Protein AF-A0A7S1D2K0-F1 (afdb_monomer_lite)

pLDDT: mean 81.01, std 14.71, range [41.12, 94.44]

Organism: Cyclophora tenuis (NCBI:txid216820)

Secondary structure (DSSP, 8-state):
-----------------EEEEEEEEEEEE--S-TTT-SSEEEEEEEEEEEETT--EEEEEEEEEEEEEEEEE-STT-EEEEEEEEEEEEEEETTTTEEEEEEEEEEEEEEEEEETTSSSS-EEEEEEEEEEEE-TT--

Radius of gyration: 22.76 Å; chains: 1; bounding box: 76×32×52 Å

Foldseek 3Di:
DDDDDDDPDPPCPPCQDWPDKDWDKDKDFCPDDCVVAVGKMKMWIWMWIATPVRKIKIKTKIKIKGDQPWDQDPQRKIKGKIKMKMWIWIQTPVVRDIDIKIKIKIKMKIWHWPPPPDPDIDIDIDIDMDMDMDPSDD

Structure (mmCIF, N/CA/C/O backbone):
data_AF-A0A7S1D2K0-F1
#
_entry.id   AF-A0A7S1D2K0-F1
#
loop_
_atom_site.group_PDB
_atom_site.id
_atom_site.type_symbol
_atom_site.label_atom_id
_atom_site.label_alt_id
_atom_site.label_comp_id
_atom_site.label_asym_id
_atom_site.label_entity_id
_atom_site.label_seq_id
_atom_site.pdbx_PDB_ins_code
_atom_site.Cartn_x
_atom_site.Cartn_y
_atom_site.Cartn_z
_atom_site.occupancy
_atom_site.B_iso_or_equiv
_atom_site.auth_seq_id
_atom_site.auth_comp_id
_atom_site.auth_asym_id
_atom_site.auth_atom_id
_atom_site.pdbx_PDB_model_num
ATOM 1 N N . ASN A 1 1 ? 57.971 13.018 7.719 1.00 41.59 1 ASN A N 1
ATOM 2 C CA . ASN A 1 1 ? 57.158 12.040 6.962 1.00 41.59 1 ASN A CA 1
ATOM 3 C C . ASN A 1 1 ? 55.760 12.054 7.561 1.00 41.59 1 ASN A C 1
ATOM 5 O O . ASN A 1 1 ? 55.499 11.310 8.488 1.00 41.59 1 ASN A O 1
ATOM 9 N N . MET A 1 2 ? 55.028 13.162 7.433 1.00 41.50 2 MET A N 1
ATOM 10 C CA . MET A 1 2 ? 54.207 13.595 6.289 1.00 41.50 2 MET A CA 1
ATOM 11 C C . MET A 1 2 ? 53.025 12.637 6.077 1.00 41.50 2 MET A C 1
ATOM 13 O O . MET A 1 2 ? 53.219 11.476 5.746 1.00 41.50 2 MET A O 1
ATOM 17 N N . LYS A 1 3 ? 51.843 13.157 6.426 1.00 43.59 3 LYS A N 1
ATOM 18 C CA . LYS A 1 3 ? 50.538 12.502 6.524 1.00 43.59 3 LYS A CA 1
ATOM 19 C C . LYS A 1 3 ? 50.047 12.055 5.145 1.00 43.59 3 LYS A C 1
ATOM 21 O O . LYS A 1 3 ? 50.104 12.851 4.213 1.00 43.59 3 LYS A O 1
ATOM 26 N N . GLU A 1 4 ? 49.507 10.845 5.055 1.00 46.62 4 GLU A N 1
ATOM 27 C CA . GLU A 1 4 ? 48.632 10.433 3.954 1.00 46.62 4 GLU A CA 1
ATOM 28 C C . GLU A 1 4 ? 47.194 10.858 4.291 1.00 46.62 4 GLU A C 1
ATOM 30 O O . GLU A 1 4 ? 46.511 10.237 5.103 1.00 46.62 4 GLU A O 1
ATOM 35 N N . GLU A 1 5 ? 46.765 11.973 3.702 1.00 46.78 5 GLU A N 1
ATOM 36 C CA . GLU A 1 5 ? 45.364 12.224 3.359 1.00 46.78 5 GLU A CA 1
ATOM 37 C C . GLU A 1 5 ? 45.188 11.752 1.913 1.00 46.78 5 GLU A C 1
ATOM 39 O O . GLU A 1 5 ? 45.965 12.148 1.045 1.00 46.78 5 GLU A O 1
ATOM 44 N N . GLY A 1 6 ? 44.200 10.901 1.647 1.00 41.81 6 GLY A N 1
ATOM 45 C CA . GLY A 1 6 ? 43.956 10.402 0.298 1.00 41.81 6 GLY A CA 1
ATOM 46 C C . GLY A 1 6 ? 42.607 9.713 0.168 1.00 41.81 6 GLY A C 1
ATOM 47 O O . GLY A 1 6 ? 42.478 8.536 0.478 1.00 41.81 6 GLY A O 1
ATOM 48 N N . ASP A 1 7 ? 41.636 10.491 -0.305 1.00 42.72 7 ASP A N 1
ATOM 49 C CA . ASP A 1 7 ? 40.430 10.081 -1.026 1.00 42.72 7 ASP A CA 1
ATOM 50 C C . ASP A 1 7 ? 39.403 9.208 -0.299 1.00 42.72 7 ASP A C 1
ATOM 52 O O . ASP A 1 7 ? 39.170 8.036 -0.597 1.00 42.72 7 ASP A O 1
ATOM 56 N N . VAL A 1 8 ? 38.634 9.873 0.568 1.00 50.22 8 VAL A N 1
ATOM 57 C CA . VAL A 1 8 ? 37.218 9.529 0.732 1.00 50.22 8 VAL A CA 1
ATOM 58 C C . VAL A 1 8 ? 36.554 9.773 -0.623 1.00 50.22 8 VAL A C 1
ATOM 60 O O . VAL A 1 8 ? 36.315 10.923 -0.996 1.00 50.22 8 VAL A O 1
ATOM 63 N N . ALA A 1 9 ? 36.289 8.698 -1.368 1.00 45.59 9 ALA A N 1
ATOM 64 C CA . ALA A 1 9 ? 35.382 8.731 -2.504 1.00 45.59 9 ALA A CA 1
ATOM 65 C C 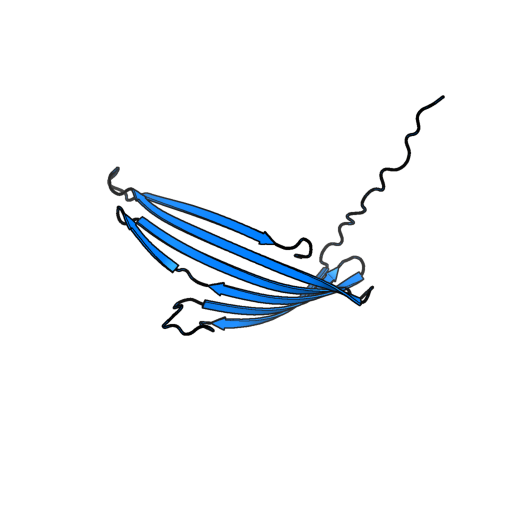. ALA A 1 9 ? 34.090 9.412 -2.037 1.00 45.59 9 ALA A C 1
ATOM 67 O O . ALA A 1 9 ? 33.364 8.885 -1.192 1.00 45.59 9 ALA A O 1
ATOM 68 N N . LYS A 1 10 ? 33.857 10.634 -2.522 1.00 42.84 10 LYS A N 1
ATOM 69 C CA . LYS A 1 10 ? 32.563 11.286 -2.395 1.00 42.84 10 LYS A CA 1
ATOM 70 C C . LYS A 1 10 ? 31.588 10.370 -3.115 1.00 42.84 10 LYS A C 1
ATOM 72 O O . LYS A 1 10 ? 31.664 10.230 -4.331 1.00 42.84 10 LYS A O 1
ATOM 77 N N . ASP A 1 11 ? 30.733 9.701 -2.351 1.00 45.50 11 ASP A N 1
ATOM 78 C CA . ASP A 1 11 ? 29.497 9.160 -2.885 1.00 45.50 11 ASP A CA 1
ATOM 79 C C . ASP A 1 11 ? 28.764 10.350 -3.508 1.00 45.50 11 ASP A C 1
ATOM 81 O O . ASP A 1 11 ? 28.140 11.147 -2.802 1.00 45.50 11 ASP A O 1
ATOM 85 N N . ASP A 1 12 ? 28.897 10.499 -4.825 1.00 41.12 12 ASP A N 1
ATOM 86 C CA . ASP A 1 12 ? 28.034 11.328 -5.650 1.00 41.12 12 ASP A CA 1
ATOM 87 C C . ASP A 1 12 ? 26.625 10.721 -5.552 1.00 41.12 12 ASP A C 1
ATOM 89 O O . ASP A 1 12 ? 26.132 10.028 -6.445 1.00 41.12 12 ASP A O 1
ATOM 93 N N . TYR A 1 13 ? 25.954 10.972 -4.424 1.00 46.03 13 TYR A N 1
ATOM 94 C CA . TYR A 1 13 ? 24.500 11.022 -4.328 1.00 46.03 13 TYR A CA 1
ATOM 95 C C . TYR A 1 13 ? 24.055 12.245 -5.121 1.00 46.03 13 TYR A C 1
ATOM 97 O O . TYR A 1 13 ? 23.564 13.234 -4.577 1.00 46.03 13 TYR A O 1
ATOM 105 N N . ASP A 1 14 ? 24.321 12.193 -6.422 1.00 48.38 14 ASP A N 1
ATOM 106 C CA . ASP A 1 14 ? 23.928 13.220 -7.348 1.00 48.38 14 ASP A CA 1
ATOM 107 C C . ASP A 1 14 ? 22.404 13.249 -7.326 1.00 48.38 14 ASP A C 1
ATOM 109 O O . ASP A 1 14 ? 21.723 12.233 -7.500 1.00 48.38 14 ASP A O 1
ATOM 113 N N . THR A 1 15 ? 21.912 14.436 -7.005 1.00 54.44 15 THR A N 1
ATOM 114 C CA . THR A 1 15 ? 20.533 14.909 -6.977 1.00 54.44 15 THR A CA 1
ATOM 115 C C . THR A 1 15 ? 19.846 14.669 -8.320 1.00 54.44 15 THR A C 1
ATOM 117 O O . THR A 1 15 ? 19.597 15.589 -9.099 1.00 54.44 15 THR A O 1
ATOM 120 N N . ASP A 1 16 ? 19.565 13.408 -8.625 1.00 59.28 16 ASP A N 1
ATOM 121 C CA . ASP A 1 16 ? 18.865 12.984 -9.829 1.00 59.28 16 ASP A CA 1
ATOM 122 C C . ASP A 1 16 ? 17.363 13.237 -9.609 1.00 59.28 16 ASP A C 1
ATOM 124 O O . ASP A 1 16 ? 16.565 12.327 -9.378 1.00 59.28 16 ASP A O 1
ATOM 128 N N . ASP A 1 17 ? 16.993 14.521 -9.593 1.00 67.62 17 ASP A N 1
ATOM 129 C CA . ASP A 1 17 ? 15.615 14.963 -9.399 1.00 67.62 17 ASP A CA 1
ATOM 130 C C . ASP A 1 17 ? 14.706 14.312 -10.446 1.00 67.62 17 ASP A C 1
ATOM 132 O O . ASP A 1 17 ? 14.983 14.313 -11.655 1.00 67.62 17 ASP A O 1
ATOM 136 N N . LEU A 1 18 ? 13.574 13.805 -9.968 1.00 74.50 18 LEU A N 1
ATOM 137 C CA . LEU A 1 18 ? 12.501 13.272 -10.793 1.00 74.50 18 LEU A CA 1
ATOM 138 C C . LEU A 1 18 ? 11.969 14.376 -11.726 1.00 74.50 18 LEU A C 1
ATOM 140 O O . LEU A 1 18 ? 11.492 15.412 -11.265 1.00 74.50 18 LEU A O 1
ATOM 144 N N . LEU A 1 19 ? 12.045 14.148 -13.036 1.00 76.12 19 LEU A N 1
ATOM 145 C CA . LEU A 1 19 ? 11.605 15.083 -14.072 1.00 76.12 19 LEU A CA 1
ATOM 146 C C . LEU A 1 19 ? 10.174 14.785 -14.529 1.00 76.12 19 LEU A C 1
ATOM 148 O O . LEU A 1 19 ? 9.370 15.703 -14.660 1.00 76.12 19 LEU A O 1
ATOM 152 N N . ASP A 1 20 ? 9.845 13.510 -14.745 1.00 79.62 20 ASP A N 1
ATOM 153 C CA . ASP A 1 20 ? 8.487 13.078 -15.089 1.00 79.62 20 ASP A CA 1
ATOM 154 C C . ASP A 1 20 ? 8.210 11.663 -14.559 1.00 79.62 20 ASP A C 1
ATOM 156 O O . ASP A 1 20 ? 9.110 10.824 -14.451 1.00 79.62 20 ASP A O 1
ATOM 160 N N . ARG A 1 21 ? 6.946 11.389 -14.236 1.00 83.38 21 ARG A N 1
ATOM 161 C CA . ARG A 1 21 ? 6.457 10.075 -13.806 1.00 83.38 21 ARG A CA 1
ATOM 162 C C . ARG A 1 21 ? 5.103 9.828 -14.444 1.00 83.38 21 ARG A C 1
ATOM 164 O O . ARG A 1 21 ? 4.109 10.460 -14.096 1.00 83.38 21 ARG A O 1
ATOM 171 N N . LYS A 1 22 ? 5.067 8.868 -15.363 1.00 89.00 22 LYS A N 1
ATOM 172 C CA . LYS A 1 22 ? 3.851 8.453 -16.067 1.00 89.00 22 LYS A CA 1
ATOM 173 C C . LYS A 1 22 ? 3.572 6.997 -15.784 1.00 89.00 22 LYS A C 1
ATOM 175 O O . LYS A 1 22 ? 4.480 6.178 -15.827 1.00 89.00 22 LYS A O 1
ATOM 180 N N . GLY A 1 23 ? 2.320 6.653 -15.533 1.00 89.94 23 GLY A N 1
ATOM 181 C CA . GLY A 1 23 ? 1.958 5.271 -15.285 1.00 89.94 23 GLY A CA 1
ATOM 182 C C . GLY A 1 23 ? 0.466 5.043 -15.228 1.00 89.94 23 GLY A C 1
ATOM 183 O O . GLY A 1 23 ? -0.335 5.968 -15.352 1.00 89.94 23 GLY A O 1
ATOM 184 N N . ALA A 1 24 ? 0.117 3.782 -15.036 1.00 92.81 24 ALA A N 1
ATOM 185 C CA . ALA A 1 24 ? -1.243 3.325 -14.864 1.00 92.81 24 ALA A CA 1
ATOM 186 C C . ALA A 1 24 ? -1.344 2.577 -13.540 1.00 92.81 24 ALA A C 1
ATOM 188 O O . ALA A 1 24 ? -0.486 1.760 -13.203 1.00 92.81 24 ALA A O 1
ATOM 189 N N . SER A 1 25 ? -2.424 2.833 -12.804 1.00 94.06 25 SER A N 1
ATOM 190 C CA . SER A 1 25 ? -2.742 2.067 -11.607 1.00 94.06 25 SER A CA 1
ATOM 191 C C . SER A 1 25 ? -4.150 1.509 -11.688 1.00 94.06 25 SER A C 1
ATOM 193 O O . SER A 1 25 ? -5.077 2.229 -12.054 1.00 94.06 25 SER A O 1
ATOM 195 N N . VAL A 1 26 ? -4.301 0.247 -11.309 1.00 94.44 26 VAL A N 1
ATOM 196 C CA . VAL A 1 26 ? -5.584 -0.444 -11.195 1.00 94.44 26 VAL A CA 1
ATOM 197 C C . VAL A 1 26 ? -5.792 -0.792 -9.732 1.00 94.44 26 VAL A C 1
ATOM 199 O O . VAL A 1 26 ? -4.885 -1.307 -9.078 1.00 94.44 26 VAL A O 1
ATOM 202 N N . GLU A 1 27 ? -6.980 -0.511 -9.208 1.00 94.19 27 GLU A N 1
ATOM 203 C CA . GLU A 1 27 ? -7.359 -0.866 -7.845 1.00 94.19 27 GLU A CA 1
ATOM 204 C C . GLU A 1 27 ? -8.568 -1.800 -7.864 1.00 94.19 27 GLU A C 1
ATOM 206 O O . GLU A 1 27 ? -9.620 -1.483 -8.417 1.00 94.19 27 GLU A O 1
ATOM 211 N N . LEU A 1 28 ? -8.411 -2.948 -7.217 1.00 92.38 28 LEU A N 1
ATOM 212 C CA . LEU A 1 28 ? -9.461 -3.911 -6.945 1.00 92.38 28 LEU A CA 1
ATOM 213 C C . LEU A 1 28 ? -9.886 -3.762 -5.488 1.00 92.38 28 LEU A C 1
ATOM 215 O O . LEU A 1 28 ? -9.065 -3.839 -4.570 1.00 92.38 28 LEU A O 1
ATOM 219 N N . ARG A 1 29 ? -11.184 -3.562 -5.274 1.00 90.94 29 ARG A N 1
ATOM 220 C CA . ARG A 1 29 ? -11.784 -3.498 -3.940 1.00 90.94 29 ARG A CA 1
ATOM 221 C C . ARG A 1 29 ? -12.321 -4.868 -3.559 1.00 90.94 29 ARG A C 1
ATOM 223 O O . ARG A 1 29 ? -12.974 -5.518 -4.365 1.00 90.94 29 ARG A O 1
ATOM 230 N N . ASN A 1 30 ? -12.059 -5.266 -2.322 1.00 87.19 30 ASN A N 1
ATOM 231 C CA . ASN A 1 30 ? -12.396 -6.567 -1.754 1.00 87.19 30 ASN A CA 1
ATOM 232 C C . ASN A 1 30 ? -11.947 -7.758 -2.626 1.00 87.19 30 ASN A C 1
ATOM 234 O O . ASN A 1 30 ? -12.767 -8.606 -2.968 1.00 87.19 30 ASN A O 1
ATOM 238 N N . PRO A 1 31 ? -10.652 -7.838 -3.003 1.00 85.56 31 PRO A N 1
ATOM 239 C CA . PRO A 1 31 ? -10.115 -8.977 -3.751 1.00 85.56 31 PRO A CA 1
ATOM 240 C C . PRO A 1 31 ? -10.149 -10.287 -2.947 1.00 85.56 31 PRO A C 1
ATOM 242 O O . PRO A 1 31 ? -10.034 -11.364 -3.524 1.00 85.56 31 PRO A O 1
ATOM 245 N N . ILE A 1 32 ? -10.269 -10.204 -1.619 1.00 86.50 32 ILE A N 1
ATOM 246 C CA . ILE A 1 32 ? -10.432 -11.350 -0.724 1.00 86.50 32 ILE A CA 1
ATOM 247 C C . ILE A 1 32 ? -11.910 -11.458 -0.356 1.00 86.50 32 ILE A C 1
ATOM 249 O O . ILE A 1 32 ? -12.569 -10.435 -0.171 1.00 86.50 32 ILE A O 1
ATOM 253 N N . ASP A 1 33 ? -12.402 -12.692 -0.216 1.00 85.75 33 ASP A N 1
ATOM 254 C CA . ASP A 1 33 ? -13.767 -12.993 0.225 1.00 85.75 33 ASP A CA 1
ATOM 255 C C . ASP A 1 33 ? -14.190 -12.080 1.402 1.00 85.75 33 ASP A C 1
ATOM 257 O O . ASP A 1 33 ? -13.566 -12.139 2.474 1.00 85.75 33 ASP A O 1
ATOM 261 N N . PRO A 1 34 ? -15.237 -11.246 1.231 1.00 81.88 34 PRO A N 1
ATOM 262 C CA . PRO A 1 34 ? -15.727 -10.333 2.262 1.00 81.88 34 PRO A CA 1
ATOM 263 C C . PRO A 1 34 ? -16.118 -11.030 3.567 1.00 81.88 34 PRO A C 1
ATOM 265 O O . PRO A 1 34 ? -16.076 -10.405 4.629 1.00 81.88 34 PRO A O 1
ATOM 268 N N . ASN A 1 35 ? -16.465 -12.322 3.505 1.00 82.62 35 ASN A N 1
ATOM 269 C CA . ASN A 1 35 ? -16.773 -13.124 4.688 1.00 82.62 35 ASN A CA 1
ATOM 270 C C . ASN A 1 35 ? -15.532 -13.394 5.550 1.00 82.62 35 ASN A C 1
ATOM 272 O O . ASN A 1 35 ? -15.655 -13.601 6.755 1.00 82.62 35 ASN A O 1
ATOM 276 N N . ARG A 1 36 ? -14.333 -13.360 4.953 1.00 79.75 36 ARG A N 1
ATOM 277 C CA . ARG A 1 36 ? -13.049 -13.517 5.652 1.00 79.75 36 ARG A CA 1
ATOM 278 C C . ARG A 1 36 ? -12.427 -12.170 6.000 1.00 79.75 36 ARG A C 1
ATOM 280 O O . ARG A 1 36 ? -11.983 -11.973 7.127 1.00 79.75 36 ARG A O 1
ATOM 287 N N . ILE A 1 37 ? -12.384 -11.240 5.043 1.00 79.31 37 ILE A N 1
ATOM 288 C CA . ILE A 1 37 ? -11.797 -9.906 5.221 1.00 79.31 37 ILE A CA 1
ATOM 289 C C . ILE A 1 37 ? -12.710 -8.865 4.567 1.00 79.31 37 ILE A C 1
ATOM 291 O O . ILE A 1 37 ? -12.650 -8.633 3.364 1.00 79.31 37 ILE A O 1
ATOM 295 N N . ARG A 1 38 ? -13.522 -8.188 5.391 1.00 79.88 38 ARG A N 1
ATOM 296 C CA . ARG A 1 38 ? -14.522 -7.194 4.946 1.00 79.88 38 ARG A CA 1
ATOM 297 C C . ARG A 1 38 ? -13.943 -6.001 4.190 1.00 79.88 38 ARG A C 1
ATOM 299 O O . ARG A 1 38 ? -14.635 -5.389 3.385 1.00 79.88 38 ARG A O 1
ATOM 306 N N . HIS A 1 39 ? -12.705 -5.641 4.508 1.00 85.25 39 HIS A N 1
ATOM 307 C CA . HIS A 1 39 ? -12.012 -4.509 3.917 1.00 85.25 39 HIS A CA 1
ATOM 308 C C . HIS A 1 39 ? -10.647 -4.987 3.443 1.00 85.25 39 HIS A C 1
ATOM 310 O O . HIS A 1 39 ? -9.709 -5.126 4.227 1.00 85.25 39 HIS A O 1
ATOM 316 N N . SER A 1 40 ? -10.562 -5.297 2.156 1.00 89.00 40 SER A N 1
ATOM 317 C CA . SER A 1 40 ? -9.293 -5.547 1.482 1.00 89.00 40 SER A CA 1
ATOM 318 C C . SER A 1 40 ? -9.230 -4.710 0.209 1.00 89.00 40 SER A C 1
ATOM 320 O O . SER A 1 40 ? -10.256 -4.430 -0.409 1.00 89.00 40 SER A O 1
ATOM 322 N N . SER A 1 41 ? -8.041 -4.278 -0.195 1.00 91.31 41 SER A N 1
ATOM 323 C CA . SER A 1 41 ? -7.844 -3.702 -1.525 1.00 91.31 41 SER A CA 1
ATOM 324 C C . SER A 1 41 ? -6.514 -4.139 -2.112 1.00 91.31 41 SER A C 1
ATOM 326 O O . SER A 1 41 ? -5.520 -4.260 -1.402 1.00 91.31 41 SER A O 1
ATOM 328 N N . LEU A 1 42 ? -6.504 -4.422 -3.410 1.00 92.31 42 LEU A N 1
ATOM 329 C CA . LEU A 1 42 ? -5.304 -4.760 -4.163 1.00 92.31 42 LEU A CA 1
ATOM 330 C C . LEU A 1 42 ? -5.100 -3.676 -5.209 1.00 92.31 42 LEU A C 1
ATOM 332 O O . LEU A 1 42 ? -5.950 -3.477 -6.069 1.00 92.31 42 LEU A O 1
ATOM 336 N N . ARG A 1 43 ? -3.975 -2.979 -5.140 1.00 93.94 43 ARG A N 1
ATOM 337 C CA . ARG A 1 43 ? -3.588 -1.966 -6.113 1.00 93.94 43 ARG A CA 1
ATOM 338 C C . ARG A 1 43 ? -2.385 -2.462 -6.892 1.00 93.94 43 ARG A C 1
ATOM 340 O O . ARG A 1 43 ? -1.360 -2.728 -6.287 1.00 93.94 43 ARG A O 1
ATOM 347 N N . ALA A 1 44 ? -2.486 -2.555 -8.207 1.00 93.06 44 ALA A N 1
ATOM 348 C CA . ALA A 1 44 ? -1.339 -2.753 -9.084 1.00 93.06 44 ALA A CA 1
ATOM 349 C C . ALA A 1 44 ? -0.990 -1.418 -9.744 1.00 93.06 44 ALA A C 1
ATOM 351 O O . ALA A 1 44 ? -1.885 -0.663 -10.123 1.00 93.06 44 ALA A O 1
ATOM 352 N N . CYS A 1 45 ? 0.294 -1.109 -9.862 1.00 92.69 45 CYS A N 1
ATOM 353 C CA . CYS A 1 45 ? 0.787 0.103 -10.489 1.00 92.69 45 CYS A CA 1
ATOM 354 C C . CYS A 1 45 ? 1.981 -0.217 -11.383 1.00 92.69 45 CYS A C 1
ATOM 356 O O . CYS A 1 45 ? 2.882 -0.950 -10.979 1.00 92.69 45 CYS A O 1
ATOM 358 N N . VAL A 1 46 ? 1.993 0.348 -12.583 1.00 91.88 46 VAL A N 1
ATOM 359 C CA . VAL A 1 46 ? 3.142 0.312 -13.484 1.00 91.88 46 VAL A CA 1
ATOM 360 C C . VAL A 1 46 ? 3.429 1.737 -13.904 1.00 91.88 46 VAL A C 1
ATOM 362 O O . VAL A 1 46 ? 2.560 2.417 -14.448 1.00 91.88 46 VAL A O 1
ATOM 365 N N . GLU A 1 47 ? 4.639 2.193 -13.634 1.00 91.00 47 GLU A N 1
ATOM 366 C CA . GLU A 1 47 ? 5.063 3.566 -13.856 1.00 91.00 47 GLU A CA 1
ATOM 367 C C . GLU A 1 47 ? 6.436 3.590 -14.512 1.00 91.00 47 GLU A C 1
ATOM 369 O O . GLU A 1 47 ? 7.274 2.730 -14.267 1.00 91.00 47 GLU A O 1
ATOM 374 N N . ARG A 1 48 ? 6.673 4.605 -15.332 1.00 87.81 48 ARG A N 1
ATOM 375 C CA . ARG A 1 48 ? 7.969 4.939 -15.899 1.00 87.81 48 ARG A CA 1
ATOM 376 C C . ARG A 1 48 ? 8.390 6.294 -15.355 1.00 87.81 48 ARG A C 1
ATOM 378 O O . ARG A 1 48 ? 7.640 7.269 -15.460 1.00 87.81 48 ARG A O 1
ATOM 385 N N . THR A 1 49 ? 9.565 6.335 -14.748 1.00 86.94 49 THR A N 1
ATOM 386 C CA . THR A 1 49 ? 10.177 7.526 -14.166 1.00 86.94 49 THR A CA 1
ATOM 387 C C . THR A 1 49 ? 11.331 7.999 -15.037 1.00 86.94 49 THR A C 1
ATOM 389 O O . THR A 1 49 ? 12.131 7.200 -15.529 1.00 86.94 49 THR A O 1
ATOM 392 N N . TYR A 1 50 ? 11.401 9.312 -15.214 1.00 82.50 50 TYR A N 1
ATOM 393 C CA . TYR A 1 50 ? 12.425 10.022 -15.966 1.00 82.50 50 TYR A CA 1
ATOM 394 C C . TYR A 1 50 ? 13.156 10.945 -14.997 1.00 82.50 50 TYR A C 1
ATOM 396 O O . TYR A 1 50 ? 12.498 11.751 -14.338 1.00 82.50 50 TYR A O 1
ATOM 404 N N . THR A 1 51 ? 14.479 10.846 -14.892 1.00 81.62 51 THR A N 1
ATOM 405 C CA . THR A 1 51 ? 15.281 11.788 -14.090 1.00 81.62 51 THR A CA 1
ATOM 406 C C . THR A 1 51 ? 15.887 12.882 -14.965 1.00 81.62 51 THR A C 1
ATOM 408 O O . THR A 1 51 ? 16.025 12.718 -16.182 1.00 81.62 51 THR A O 1
ATOM 411 N N . LYS A 1 52 ? 16.272 14.010 -14.352 1.00 77.31 52 LYS A N 1
ATOM 412 C CA . LYS A 1 52 ? 17.015 15.084 -15.039 1.00 77.31 52 LYS A CA 1
ATOM 413 C C . LYS A 1 52 ? 18.314 14.581 -15.681 1.00 77.31 52 LYS A C 1
ATOM 415 O O . LYS A 1 52 ? 18.659 15.057 -16.758 1.00 77.31 52 LYS A O 1
ATOM 420 N N . GLY A 1 53 ? 18.982 13.590 -15.084 1.00 73.19 53 GLY A N 1
ATOM 421 C CA . GLY A 1 53 ? 20.173 12.938 -15.637 1.00 73.19 53 GLY A CA 1
ATOM 422 C C . GLY A 1 53 ? 19.918 12.011 -16.833 1.00 73.19 53 GLY A C 1
ATOM 423 O O . GLY A 1 53 ? 20.820 11.284 -17.241 1.00 73.19 53 GLY A O 1
ATOM 424 N N . GLY A 1 54 ? 18.700 11.985 -17.390 1.00 73.12 54 GLY A N 1
ATOM 425 C CA . GLY A 1 54 ? 18.354 11.150 -18.542 1.00 73.12 54 GLY A CA 1
ATOM 426 C C . GLY A 1 54 ? 18.211 9.664 -18.208 1.00 73.12 54 GLY A C 1
ATOM 427 O O . GLY A 1 54 ? 18.178 8.832 -19.115 1.00 73.12 54 GLY A O 1
ATOM 428 N N . ARG A 1 55 ? 18.122 9.299 -16.920 1.00 78.12 55 ARG A N 1
ATOM 429 C CA . ARG A 1 55 ? 17.873 7.911 -16.527 1.00 78.12 55 ARG A CA 1
ATOM 430 C C . ARG A 1 55 ? 16.395 7.589 -16.698 1.00 78.12 55 ARG A C 1
ATOM 432 O O . ARG A 1 55 ? 15.519 8.306 -16.210 1.00 78.12 55 ARG A O 1
ATOM 439 N N . HIS A 1 56 ? 16.142 6.479 -17.382 1.00 84.62 56 HIS A N 1
ATOM 440 C CA . HIS A 1 56 ? 14.816 5.908 -17.553 1.00 84.62 56 HIS A CA 1
ATOM 441 C C . HIS A 1 56 ? 14.690 4.662 -16.696 1.00 84.62 56 HIS A C 1
ATOM 443 O O . HIS A 1 56 ? 15.516 3.744 -16.770 1.00 84.62 56 HIS A O 1
ATOM 449 N N . GLU A 1 57 ? 13.645 4.629 -15.883 1.00 86.12 57 GLU A N 1
ATOM 450 C CA . GLU A 1 57 ? 13.382 3.489 -15.026 1.00 86.12 57 GLU A CA 1
ATOM 451 C C . GLU A 1 57 ? 11.914 3.121 -15.085 1.00 86.12 57 GLU A C 1
ATOM 453 O O . GLU A 1 57 ? 11.033 3.978 -15.059 1.00 86.12 57 GLU A O 1
ATOM 458 N N . SER A 1 58 ? 11.655 1.825 -15.174 1.00 87.38 58 SER A N 1
ATOM 459 C CA . SER A 1 58 ? 10.304 1.283 -15.136 1.00 87.38 58 SER A CA 1
ATOM 460 C C . SER A 1 58 ? 10.086 0.605 -13.790 1.00 87.38 58 SER A C 1
ATOM 462 O O . SER A 1 58 ? 10.870 -0.247 -13.376 1.00 87.38 58 SER A O 1
ATOM 464 N N . ILE A 1 59 ? 9.025 0.988 -13.095 1.00 90.38 59 ILE A N 1
ATOM 465 C CA . ILE A 1 59 ? 8.654 0.505 -11.771 1.00 90.38 59 ILE A CA 1
ATOM 466 C C . ILE A 1 59 ? 7.313 -0.209 -11.895 1.00 90.38 59 ILE A C 1
ATOM 468 O O . ILE A 1 59 ? 6.282 0.405 -12.159 1.00 90.38 59 ILE A O 1
ATOM 472 N N . GLY A 1 60 ? 7.323 -1.520 -11.684 1.00 92.00 60 GLY A N 1
ATOM 473 C CA . GLY A 1 60 ? 6.112 -2.311 -11.487 1.00 92.00 60 GLY A CA 1
ATOM 474 C C . GLY A 1 60 ? 5.923 -2.584 -10.003 1.00 92.00 60 GLY A C 1
ATOM 475 O O . GLY A 1 60 ? 6.870 -2.996 -9.339 1.00 92.00 60 GLY A O 1
ATOM 476 N N . SER A 1 61 ? 4.727 -2.370 -9.462 1.00 92.75 61 SER A N 1
ATOM 477 C CA . SER A 1 61 ? 4.412 -2.671 -8.065 1.00 92.75 61 SER A CA 1
ATOM 478 C C . SER A 1 61 ? 2.983 -3.168 -7.883 1.00 92.75 61 SER A C 1
ATOM 480 O O . SER A 1 61 ? 2.076 -2.827 -8.637 1.00 92.75 61 SER A O 1
ATOM 482 N N . ALA A 1 62 ? 2.776 -3.977 -6.854 1.00 93.69 62 ALA A N 1
ATOM 483 C CA . ALA A 1 62 ? 1.477 -4.411 -6.385 1.00 93.69 62 ALA A CA 1
ATOM 484 C C . ALA A 1 62 ? 1.418 -4.254 -4.864 1.00 93.69 62 ALA A C 1
ATOM 486 O O . ALA A 1 62 ? 2.284 -4.750 -4.146 1.00 93.69 62 ALA A O 1
ATOM 487 N N . THR A 1 63 ? 0.390 -3.569 -4.378 1.00 93.50 63 THR A N 1
ATOM 488 C CA . THR A 1 63 ? 0.124 -3.321 -2.965 1.00 93.50 63 THR A CA 1
ATOM 489 C C . THR A 1 63 ? -1.177 -3.996 -2.556 1.00 93.50 63 THR A C 1
ATOM 491 O O . THR A 1 63 ? -2.248 -3.627 -3.032 1.00 93.50 63 THR A O 1
ATOM 494 N N . LEU A 1 64 ? -1.104 -4.932 -1.617 1.00 92.81 64 LEU A N 1
ATOM 495 C CA . LEU A 1 64 ? -2.255 -5.515 -0.938 1.00 92.81 64 LEU A CA 1
ATOM 496 C C . LEU A 1 64 ? -2.462 -4.809 0.405 1.00 92.81 64 LEU A C 1
ATOM 498 O O . LEU A 1 64 ? -1.561 -4.780 1.240 1.00 92.81 64 LEU A O 1
ATOM 502 N N . ARG A 1 65 ? -3.652 -4.257 0.630 1.00 91.38 65 ARG A N 1
ATOM 503 C CA . ARG A 1 65 ? -4.084 -3.647 1.891 1.00 91.38 65 ARG A CA 1
ATOM 504 C C . ARG A 1 65 ? -5.129 -4.530 2.555 1.00 91.38 65 ARG A C 1
ATOM 506 O O . ARG A 1 65 ? -6.103 -4.926 1.917 1.00 91.38 65 ARG A O 1
ATOM 513 N N . LEU A 1 66 ? -4.934 -4.803 3.839 1.00 90.06 66 LEU A N 1
ATOM 514 C CA . LEU A 1 66 ? -5.819 -5.611 4.672 1.00 90.06 66 LEU A CA 1
ATOM 515 C C . LEU A 1 66 ? -6.284 -4.781 5.870 1.00 90.06 66 LEU A C 1
ATOM 517 O O . LEU A 1 66 ? -5.462 -4.225 6.600 1.00 90.06 66 LEU A O 1
ATOM 521 N N . GLY A 1 67 ? -7.594 -4.717 6.086 1.00 85.12 67 GLY A N 1
ATOM 522 C CA . GLY A 1 67 ? -8.207 -3.975 7.182 1.00 85.12 67 GLY A CA 1
ATOM 523 C C . GLY A 1 67 ? -8.882 -2.666 6.745 1.00 85.12 67 GLY A C 1
ATOM 524 O O . GLY A 1 67 ? -8.968 -2.364 5.554 1.00 85.12 67 GLY A O 1
ATOM 525 N N . PRO A 1 68 ? -9.395 -1.877 7.703 1.00 77.81 68 PRO A N 1
ATOM 526 C CA . PRO A 1 68 ? -9.085 -1.961 9.129 1.00 77.81 68 PRO A CA 1
ATOM 527 C C . PRO A 1 68 ? -9.800 -3.115 9.847 1.00 77.81 68 PRO A C 1
ATOM 529 O O . PRO A 1 68 ? -11.023 -3.244 9.775 1.00 77.81 68 PRO A O 1
ATOM 532 N N . PHE A 1 69 ? -9.038 -3.923 10.585 1.00 82.81 69 PHE A N 1
ATOM 533 C CA . PHE A 1 69 ? -9.572 -4.871 11.561 1.00 82.81 69 PHE A CA 1
ATOM 534 C C . PHE A 1 69 ? -9.941 -4.098 12.822 1.00 82.81 69 PHE A C 1
ATOM 536 O O . PHE A 1 69 ? -9.066 -3.525 13.475 1.00 82.81 69 PHE A O 1
ATOM 543 N N . ARG A 1 70 ? -11.241 -4.041 13.123 1.00 83.19 70 ARG A N 1
ATOM 544 C CA . ARG A 1 70 ? -11.765 -3.340 14.296 1.00 83.19 70 ARG A CA 1
ATOM 545 C C . ARG A 1 70 ? -11.815 -4.286 15.482 1.00 83.19 70 ARG A C 1
ATOM 547 O O . ARG A 1 70 ? -12.309 -5.404 15.353 1.00 83.19 70 ARG A O 1
ATOM 554 N N . ARG A 1 71 ? -11.339 -3.818 16.628 1.00 81.94 71 ARG A N 1
ATOM 555 C CA . ARG A 1 71 ? -11.485 -4.500 17.909 1.00 81.94 71 ARG A CA 1
ATOM 556 C C . ARG A 1 71 ? -11.914 -3.493 18.961 1.00 81.94 71 ARG A C 1
ATOM 558 O O . ARG A 1 71 ? -11.270 -2.451 19.113 1.00 81.94 71 ARG A O 1
ATOM 565 N N . ASP A 1 72 ? -12.974 -3.832 19.677 1.00 84.38 72 ASP A N 1
ATOM 566 C CA . ASP A 1 72 ? -13.400 -3.073 20.842 1.00 84.38 72 ASP A CA 1
ATOM 567 C C . ASP A 1 72 ? -12.436 -3.370 21.995 1.00 84.38 72 ASP A C 1
ATOM 569 O O . ASP A 1 72 ? -12.048 -4.518 22.246 1.00 84.38 72 ASP A O 1
ATOM 573 N N . LEU A 1 73 ? -11.975 -2.305 22.633 1.00 81.75 73 LEU A N 1
ATOM 574 C CA . LEU A 1 73 ? -11.128 -2.330 23.813 1.00 81.75 73 LEU A CA 1
ATOM 575 C C . LEU A 1 73 ? -11.985 -1.956 25.037 1.00 81.75 73 LEU A C 1
ATOM 577 O O . LEU A 1 73 ? -13.070 -1.392 24.880 1.00 81.75 73 LEU A O 1
ATOM 581 N N . PRO A 1 74 ? -11.529 -2.261 26.264 1.00 78.69 74 PRO A N 1
ATOM 582 C CA . PRO A 1 74 ? -12.214 -1.820 27.477 1.00 78.69 74 PRO A CA 1
ATOM 583 C C . PRO A 1 74 ? -12.449 -0.299 27.494 1.00 78.69 74 PRO A C 1
ATOM 585 O O . PRO A 1 74 ? -11.683 0.445 26.883 1.00 78.69 74 PRO A O 1
ATOM 588 N N . LEU A 1 75 ? -13.464 0.154 28.242 1.00 80.56 75 LEU A N 1
ATOM 589 C CA . LEU A 1 75 ? -13.811 1.579 28.404 1.00 80.56 75 LEU A CA 1
ATOM 590 C C . LEU A 1 75 ? -14.216 2.277 27.087 1.00 80.56 75 LEU A C 1
ATOM 592 O O . LEU A 1 75 ? -13.790 3.398 26.826 1.00 80.56 75 LEU A O 1
ATOM 596 N N . ASP A 1 76 ? -14.993 1.601 26.233 1.00 80.25 76 ASP A N 1
ATOM 597 C CA . ASP A 1 76 ? -15.440 2.093 24.913 1.00 80.25 76 ASP A CA 1
ATOM 598 C C . ASP A 1 76 ? -14.308 2.516 23.955 1.00 80.25 76 ASP A C 1
ATOM 600 O O . ASP A 1 76 ? -14.535 3.186 22.938 1.00 80.25 76 ASP A O 1
ATOM 604 N N . ALA A 1 77 ? -13.071 2.106 24.242 1.00 82.44 77 ALA A N 1
ATOM 605 C CA . ALA A 1 77 ? -11.941 2.367 23.374 1.00 82.44 77 ALA A CA 1
ATOM 606 C C . ALA A 1 77 ? -12.014 1.506 22.104 1.00 82.44 77 ALA A C 1
ATOM 608 O O . ALA A 1 77 ? -12.546 0.396 22.087 1.00 82.44 77 ALA A O 1
ATOM 609 N N . ARG A 1 78 ? -11.461 2.015 21.000 1.00 87.19 78 ARG A N 1
ATOM 610 C CA . ARG A 1 78 ? -11.490 1.340 19.693 1.00 87.19 78 ARG A CA 1
ATOM 611 C C . ARG A 1 78 ? -10.091 1.192 19.137 1.00 87.19 78 ARG A C 1
ATOM 613 O O . ARG A 1 78 ? -9.353 2.171 19.064 1.00 87.19 78 ARG A O 1
ATOM 620 N N . SER A 1 79 ? -9.745 -0.007 18.679 1.00 86.62 79 SER A N 1
ATOM 621 C CA . SER A 1 79 ? -8.511 -0.253 17.936 1.00 86.62 79 SER A CA 1
ATOM 622 C C . SER A 1 79 ? -8.803 -0.648 16.495 1.00 86.62 79 SER A C 1
ATOM 624 O O . SER A 1 79 ? -9.665 -1.482 16.227 1.00 86.62 79 SER A O 1
ATOM 626 N N . ASN A 1 80 ? -8.061 -0.045 15.570 1.00 88.25 80 ASN A N 1
ATOM 627 C CA . ASN A 1 80 ? -8.069 -0.354 14.152 1.00 88.25 80 ASN A CA 1
ATOM 628 C C . ASN A 1 80 ? -6.663 -0.777 13.738 1.00 88.25 80 ASN A C 1
ATOM 630 O O . ASN A 1 80 ? -5.721 0.002 13.889 1.00 88.25 80 ASN A O 1
ATOM 634 N N . VAL A 1 81 ? -6.531 -1.974 13.179 1.00 88.12 81 VAL A N 1
ATOM 635 C CA . VAL A 1 81 ? -5.264 -2.456 12.618 1.00 88.12 81 VAL A CA 1
ATOM 636 C C . VAL A 1 81 ? -5.387 -2.533 11.105 1.00 88.12 81 VAL A C 1
ATOM 638 O O . VAL A 1 81 ? -6.315 -3.152 10.586 1.00 88.12 81 VAL A O 1
ATOM 641 N N . GLN A 1 82 ? -4.458 -1.906 10.394 1.00 91.38 82 GLN A N 1
ATOM 642 C CA . GLN A 1 82 ? -4.350 -1.959 8.943 1.00 91.38 82 GLN A CA 1
ATOM 643 C C . GLN A 1 82 ? -2.963 -2.465 8.558 1.00 91.38 82 GLN A C 1
ATOM 645 O O . GLN A 1 82 ? -1.955 -1.916 8.993 1.00 91.38 82 GLN A O 1
ATOM 650 N N . GLY A 1 83 ? -2.914 -3.501 7.729 1.00 92.25 83 GLY A N 1
ATOM 651 C CA . GLY A 1 83 ? -1.681 -4.003 7.132 1.00 92.25 83 GLY A CA 1
ATOM 652 C C . GLY A 1 83 ? -1.593 -3.609 5.664 1.00 92.25 83 GLY A C 1
ATOM 653 O O . GLY A 1 83 ? -2.607 -3.604 4.961 1.00 92.25 83 GLY A O 1
ATOM 654 N N . SER A 1 84 ? -0.394 -3.306 5.179 1.00 92.88 84 SER A N 1
ATOM 655 C CA . SER A 1 84 ? -0.130 -3.215 3.748 1.00 92.88 84 SER A CA 1
ATOM 656 C C . SER A 1 84 ? 1.157 -3.934 3.372 1.00 92.88 84 SER A C 1
ATOM 658 O O . SER A 1 84 ? 2.159 -3.850 4.076 1.00 92.88 84 SER A O 1
ATOM 660 N N . ILE A 1 85 ? 1.113 -4.670 2.270 1.00 92.75 85 ILE A N 1
ATOM 661 C CA . ILE A 1 85 ? 2.254 -5.378 1.697 1.00 92.75 85 ILE A CA 1
ATOM 662 C C . ILE A 1 85 ? 2.401 -4.857 0.280 1.00 92.75 85 ILE A C 1
ATOM 664 O O . ILE A 1 85 ? 1.461 -4.963 -0.502 1.00 92.75 85 ILE A O 1
ATOM 668 N N . THR A 1 86 ? 3.555 -4.292 -0.048 1.00 93.12 86 THR A N 1
ATOM 669 C CA . THR A 1 86 ? 3.895 -3.857 -1.401 1.00 93.12 86 THR A CA 1
ATOM 670 C C . THR A 1 86 ? 5.064 -4.681 -1.904 1.00 93.12 86 THR A C 1
ATOM 672 O O . THR A 1 86 ? 6.085 -4.784 -1.236 1.00 93.12 86 THR A O 1
ATOM 675 N N . GLY A 1 87 ? 4.925 -5.267 -3.084 1.00 93.44 87 GLY A N 1
ATOM 676 C CA . GLY A 1 87 ? 6.014 -5.923 -3.794 1.00 93.44 87 GLY A CA 1
ATOM 677 C C . GLY A 1 87 ? 6.148 -5.327 -5.181 1.00 93.44 87 GLY A C 1
ATOM 678 O O . GLY A 1 87 ? 5.148 -4.947 -5.786 1.00 93.44 87 GLY A O 1
ATOM 679 N N . GLY A 1 88 ? 7.366 -5.229 -5.687 1.00 92.00 88 GLY A N 1
ATOM 680 C CA . GLY A 1 88 ? 7.603 -4.659 -6.998 1.00 92.00 88 GLY A CA 1
ATOM 681 C C . GLY A 1 88 ? 9.009 -4.884 -7.513 1.00 92.00 88 GLY A C 1
ATOM 682 O O . GLY A 1 88 ? 9.856 -5.498 -6.868 1.00 92.00 88 GLY A O 1
ATOM 683 N N . THR A 1 89 ? 9.242 -4.386 -8.715 1.00 90.44 89 THR A N 1
ATOM 684 C CA . THR A 1 89 ? 10.529 -4.437 -9.394 1.00 90.44 89 THR A CA 1
ATOM 685 C C . THR A 1 89 ? 10.797 -3.100 -10.051 1.00 90.44 89 THR A C 1
ATOM 687 O O . THR A 1 89 ? 9.926 -2.553 -10.730 1.00 90.44 89 THR A O 1
ATOM 690 N N . ARG A 1 90 ? 12.021 -2.610 -9.893 1.00 87.88 90 ARG A N 1
ATOM 691 C CA . ARG A 1 90 ? 12.566 -1.475 -10.628 1.00 87.88 90 ARG A CA 1
ATOM 692 C C . ARG A 1 90 ? 13.499 -2.006 -11.709 1.00 87.88 90 ARG A C 1
ATOM 694 O O . ARG A 1 90 ? 14.428 -2.749 -11.409 1.00 87.88 90 ARG A O 1
ATOM 701 N N . LEU A 1 91 ? 13.245 -1.648 -12.958 1.00 87.69 91 LEU A N 1
ATOM 702 C CA . LEU A 1 91 ? 14.097 -1.953 -14.098 1.00 87.69 91 LEU A CA 1
ATOM 703 C C . LEU A 1 91 ? 14.822 -0.675 -14.512 1.00 87.69 91 LEU A C 1
ATOM 705 O O . LEU A 1 91 ? 14.180 0.301 -14.896 1.00 87.69 91 LEU A O 1
ATOM 709 N N . SER A 1 92 ? 16.149 -0.697 -14.437 1.00 84.19 92 SER A N 1
ATOM 710 C CA . SER A 1 92 ? 17.002 0.363 -14.974 1.00 84.19 92 SER A CA 1
ATOM 711 C C . SER A 1 92 ? 17.269 0.098 -16.455 1.00 84.19 92 SER A C 1
ATOM 713 O O . SER A 1 92 ? 17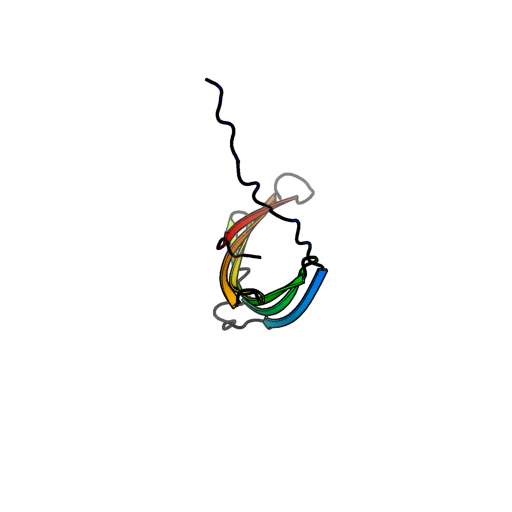.849 -0.936 -16.791 1.00 84.19 92 SER A O 1
ATOM 715 N N . GLU A 1 93 ? 16.850 1.010 -17.337 1.00 76.75 93 GLU A N 1
ATOM 716 C CA . GLU A 1 93 ? 17.009 0.845 -18.792 1.00 76.75 93 GLU A CA 1
ATOM 717 C C . GLU A 1 93 ? 18.470 1.003 -19.250 1.00 76.75 93 GLU A C 1
ATOM 719 O O . GLU A 1 93 ? 18.847 0.444 -20.274 1.00 76.75 93 GLU A O 1
ATOM 724 N N . SER A 1 94 ? 19.319 1.701 -18.483 1.00 78.06 94 SER A N 1
ATOM 725 C CA . SER A 1 94 ? 20.726 1.926 -18.851 1.00 78.06 94 SER A CA 1
ATOM 726 C C . SER A 1 94 ? 21.601 0.680 -18.705 1.00 78.06 94 SER A C 1
ATOM 728 O O . SER A 1 94 ? 22.487 0.455 -19.522 1.00 78.06 94 SER A O 1
ATOM 730 N N . ASN A 1 95 ? 21.340 -0.141 -17.683 1.00 79.19 95 ASN A N 1
ATOM 731 C CA . ASN A 1 95 ? 22.157 -1.314 -17.348 1.00 79.19 95 ASN A CA 1
ATOM 732 C C . ASN A 1 95 ? 21.366 -2.632 -17.387 1.00 79.19 95 ASN A C 1
ATOM 734 O O . ASN A 1 95 ? 21.864 -3.651 -16.910 1.00 79.19 95 ASN A O 1
ATOM 738 N N . PHE A 1 96 ? 20.112 -2.605 -17.863 1.00 81.00 96 PHE A N 1
ATOM 739 C CA . PHE A 1 96 ? 19.155 -3.723 -17.803 1.00 81.00 96 PHE A CA 1
ATOM 740 C C . PHE A 1 96 ? 19.088 -4.396 -16.419 1.00 81.00 96 PHE A C 1
ATOM 742 O O . PHE A 1 96 ? 18.849 -5.598 -16.285 1.00 81.00 96 PHE A O 1
ATOM 749 N N . LYS A 1 97 ? 19.315 -3.614 -15.356 1.00 86.69 97 LYS A N 1
ATOM 750 C CA . LYS A 1 97 ? 19.388 -4.121 -13.986 1.00 86.69 97 LYS A CA 1
ATOM 751 C C . LYS A 1 97 ? 17.989 -4.171 -13.391 1.00 86.69 97 LYS A C 1
ATOM 753 O O . LYS A 1 97 ? 17.326 -3.140 -13.284 1.00 86.69 97 LYS A O 1
ATOM 758 N N . VAL A 1 98 ? 17.574 -5.361 -12.965 1.00 87.38 98 VAL A N 1
ATOM 759 C CA . VAL A 1 98 ? 16.324 -5.573 -12.228 1.00 87.38 98 VAL A CA 1
ATOM 760 C C . VAL A 1 98 ? 16.612 -5.525 -10.730 1.00 87.38 98 VAL A C 1
ATOM 762 O O . VAL A 1 98 ? 17.436 -6.279 -10.216 1.00 87.38 98 VAL A O 1
ATOM 765 N N . LEU A 1 99 ? 15.925 -4.632 -10.028 1.00 89.38 99 LEU A N 1
ATOM 766 C CA . LEU A 1 99 ? 16.000 -4.441 -8.587 1.00 89.38 99 LEU A CA 1
ATOM 767 C C . LEU A 1 99 ? 14.628 -4.762 -7.978 1.00 89.38 99 LEU A C 1
ATOM 769 O O . LEU A 1 99 ? 13.728 -3.918 -8.024 1.00 89.38 99 LEU A O 1
ATOM 773 N N . PRO A 1 100 ? 14.423 -5.978 -7.447 1.00 90.25 100 PRO A N 1
ATOM 774 C CA . PRO A 1 100 ? 13.200 -6.291 -6.729 1.00 90.25 100 PRO A CA 1
ATOM 775 C C . PRO A 1 100 ? 13.158 -5.510 -5.416 1.00 90.25 100 PRO A C 1
ATOM 777 O O . PRO A 1 100 ? 14.175 -5.364 -4.734 1.00 90.25 100 PRO A O 1
ATOM 780 N N . PHE A 1 101 ? 11.971 -5.048 -5.044 1.00 91.25 101 PHE A N 1
ATOM 781 C CA . PHE A 1 101 ? 11.729 -4.434 -3.752 1.00 91.25 101 PHE A CA 1
ATOM 782 C C . PHE A 1 101 ? 10.464 -4.975 -3.111 1.00 91.25 101 PHE A C 1
ATOM 784 O O . PHE A 1 101 ? 9.490 -5.339 -3.774 1.00 91.25 101 PHE A O 1
ATOM 791 N N . THR A 1 102 ? 10.473 -4.994 -1.788 1.00 92.25 102 THR A N 1
ATOM 792 C CA . THR A 1 102 ? 9.299 -5.300 -0.985 1.00 92.25 102 THR A CA 1
ATOM 793 C C . THR A 1 102 ? 9.234 -4.348 0.199 1.00 92.25 102 THR A C 1
ATOM 795 O O . THR A 1 102 ? 10.258 -3.955 0.761 1.00 92.25 102 THR A O 1
ATOM 798 N N . SER A 1 103 ? 8.022 -3.959 0.578 1.00 93.88 103 SER A N 1
ATOM 799 C CA . SER A 1 103 ? 7.745 -3.275 1.830 1.00 93.88 103 SER A CA 1
ATOM 800 C C . SER A 1 103 ? 6.529 -3.872 2.509 1.00 93.88 103 SER A C 1
ATOM 802 O O . SER A 1 103 ? 5.563 -4.299 1.877 1.00 93.88 103 SER A O 1
ATOM 804 N N . VAL A 1 104 ? 6.590 -3.908 3.829 1.00 93.19 104 VAL A N 1
ATOM 805 C CA . VAL A 1 104 ? 5.492 -4.328 4.685 1.00 93.19 104 VAL A CA 1
ATOM 806 C C . VAL A 1 104 ? 5.293 -3.232 5.709 1.00 93.19 104 VAL A C 1
ATOM 808 O O . VAL A 1 104 ? 6.245 -2.810 6.367 1.00 93.19 104 VAL A O 1
ATOM 811 N N . SER A 1 105 ? 4.060 -2.766 5.846 1.00 93.50 105 SER A N 1
ATOM 812 C CA . SER A 1 105 ? 3.688 -1.832 6.895 1.00 93.50 105 SER A CA 1
ATOM 813 C C . SER A 1 105 ? 2.484 -2.318 7.684 1.00 93.50 105 SER A C 1
ATOM 815 O O . SER A 1 105 ? 1.566 -2.949 7.155 1.00 93.50 105 SER A O 1
ATOM 817 N N . ALA A 1 106 ? 2.502 -2.019 8.975 1.00 92.25 106 ALA A N 1
ATOM 818 C CA . ALA A 1 106 ? 1.400 -2.241 9.887 1.00 92.25 106 ALA A CA 1
ATOM 819 C C . ALA A 1 106 ? 1.120 -0.930 10.619 1.00 92.25 106 ALA A C 1
ATOM 821 O O . ALA A 1 106 ? 1.982 -0.396 11.321 1.00 92.25 106 ALA A O 1
ATOM 822 N N . THR A 1 107 ? -0.091 -0.415 10.444 1.00 91.88 107 THR A N 1
ATOM 823 C CA .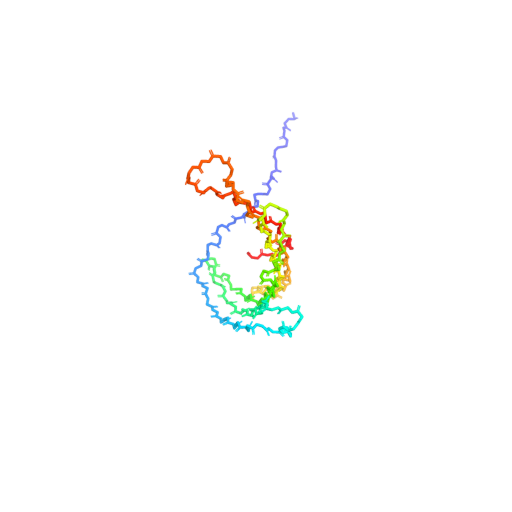 THR A 1 107 ? -0.578 0.783 11.117 1.00 91.88 107 THR A CA 1
ATOM 824 C C . THR A 1 107 ? -1.653 0.389 12.116 1.00 91.88 107 THR A C 1
ATOM 826 O O . THR A 1 107 ? -2.692 -0.161 11.751 1.00 91.88 107 THR A O 1
ATOM 829 N N . THR A 1 108 ? -1.420 0.714 13.381 1.00 90.75 108 THR A N 1
ATOM 830 C CA . THR A 1 108 ? -2.379 0.529 14.468 1.00 90.75 108 THR A CA 1
ATOM 831 C C . THR A 1 108 ? -2.857 1.895 14.927 1.00 90.75 108 THR A C 1
ATOM 833 O O . THR A 1 108 ? -2.050 2.748 15.292 1.00 90.75 108 THR A O 1
ATOM 836 N N . ARG A 1 109 ? -4.172 2.106 14.932 1.00 89.12 109 ARG A N 1
ATOM 837 C CA . ARG A 1 109 ? -4.814 3.311 15.459 1.00 89.12 109 ARG A CA 1
ATOM 838 C C . ARG A 1 109 ? -5.679 2.943 16.656 1.00 89.12 109 ARG A C 1
ATOM 840 O O . ARG A 1 109 ? -6.531 2.069 16.539 1.00 89.12 109 ARG A O 1
ATOM 847 N N . GLN A 1 110 ? -5.472 3.598 17.788 1.00 89.31 110 GLN A N 1
ATOM 848 C CA . GLN A 1 110 ? -6.247 3.421 19.013 1.00 89.31 110 GLN A CA 1
ATOM 849 C C . GLN A 1 110 ? -6.949 4.732 19.364 1.00 89.31 110 GLN A C 1
ATOM 851 O O . GLN A 1 110 ? -6.353 5.801 19.266 1.00 89.31 110 GLN A O 1
ATOM 856 N N . LEU A 1 111 ? -8.225 4.654 19.725 1.00 89.12 111 LEU A N 1
ATOM 857 C CA . LEU A 1 111 ? -9.068 5.779 20.118 1.00 89.12 111 LEU A CA 1
ATOM 858 C C . LEU A 1 111 ? -9.575 5.516 21.534 1.00 89.12 111 LEU A C 1
ATOM 860 O O . LEU A 1 111 ? -10.254 4.513 21.743 1.00 89.12 111 LEU A O 1
ATOM 864 N N . PHE A 1 112 ? -9.264 6.402 22.476 1.00 88.06 112 PHE A N 1
ATOM 865 C CA . PHE A 1 112 ? -9.694 6.308 23.870 1.00 88.06 112 PHE A CA 1
ATOM 866 C C . PHE A 1 112 ? -10.620 7.482 24.199 1.00 88.06 112 PHE A C 1
ATOM 868 O O . PHE A 1 112 ? -10.152 8.626 24.206 1.00 88.06 112 PHE A O 1
ATOM 875 N N . PRO A 1 113 ? -11.918 7.243 24.440 1.00 84.50 113 PRO A N 1
ATOM 876 C CA . PRO A 1 113 ? -12.811 8.287 24.917 1.00 84.50 113 PRO A CA 1
ATOM 877 C C . PRO A 1 113 ? -12.456 8.637 26.368 1.00 84.50 113 PRO A C 1
ATOM 879 O O . PRO A 1 113 ? -12.377 7.772 27.234 1.00 84.50 113 PRO A O 1
ATOM 882 N N . LEU A 1 114 ? -12.231 9.919 26.637 1.00 80.56 114 LEU A N 1
ATOM 883 C CA . LEU A 1 114 ? -11.982 10.464 27.971 1.00 80.56 114 LEU A CA 1
ATOM 884 C C . LEU A 1 114 ? -13.264 11.163 28.437 1.00 80.56 114 LEU A C 1
ATOM 886 O O . LEU A 1 114 ? -13.328 12.385 28.535 1.00 80.56 114 LEU A O 1
ATOM 890 N N . SER A 1 115 ? -14.331 10.389 28.634 1.00 69.88 115 SER A N 1
ATOM 891 C CA . SER A 1 115 ? -15.669 10.904 28.961 1.00 69.88 115 SER A CA 1
ATOM 892 C C . SER A 1 115 ? -15.879 11.208 30.451 1.00 69.88 115 SER A C 1
ATOM 894 O O . SER A 1 115 ? -16.950 11.674 30.820 1.00 69.88 115 SER A O 1
ATOM 896 N N . SER A 1 116 ? -14.882 10.990 31.317 1.00 58.53 116 SER A N 1
ATOM 897 C CA . SER A 1 116 ? -15.044 11.122 32.774 1.00 58.53 116 SER A CA 1
ATOM 898 C C . SER A 1 116 ? -14.488 12.414 33.393 1.00 58.53 116 SER A C 1
ATOM 900 O O . SER A 1 116 ? -14.436 12.493 34.616 1.00 58.53 116 SER A O 1
ATOM 902 N N . ILE A 1 117 ? -14.011 13.390 32.603 1.00 61.41 117 ILE A N 1
ATOM 903 C CA . ILE A 1 117 ? -13.224 14.529 33.136 1.00 61.41 117 ILE A CA 1
ATOM 904 C C . ILE A 1 117 ? -13.871 15.912 32.887 1.00 61.41 117 ILE A C 1
ATOM 906 O O . ILE A 1 117 ? -13.575 16.847 33.625 1.00 61.41 117 ILE A O 1
ATOM 910 N N . SER A 1 118 ? -14.781 16.077 31.916 1.00 58.41 118 SER A N 1
ATOM 911 C CA . SER A 1 118 ? -15.452 17.370 31.663 1.00 58.41 118 SER A CA 1
ATOM 912 C C . SER A 1 118 ? -16.770 17.230 30.891 1.00 58.41 118 SER A C 1
ATOM 914 O O . SER A 1 118 ? -16.961 16.223 30.215 1.00 58.41 118 SER A O 1
ATOM 916 N N . ASP A 1 119 ? -17.609 18.276 30.899 1.00 73.69 119 ASP A N 1
ATOM 917 C CA . ASP A 1 119 ? -18.863 18.390 30.118 1.00 73.69 119 ASP A CA 1
ATOM 918 C C . ASP A 1 119 ? -18.673 18.290 28.590 1.00 73.69 119 ASP A C 1
ATOM 920 O O . ASP A 1 119 ? -19.637 18.132 27.840 1.00 73.69 119 ASP A O 1
ATOM 924 N N . GLN A 1 120 ? -17.430 18.353 28.108 1.00 74.25 120 GLN A N 1
ATOM 925 C CA . GLN A 1 120 ? -17.085 18.169 26.706 1.00 74.25 120 GLN A CA 1
ATOM 926 C C . GLN A 1 120 ? -16.338 16.837 26.528 1.00 74.25 120 GLN A C 1
ATOM 928 O O . GLN A 1 120 ? -15.370 16.588 27.246 1.00 74.25 120 GLN A O 1
ATOM 933 N N . PRO A 1 121 ? -16.746 15.957 25.598 1.00 76.50 121 PRO A N 1
ATOM 934 C CA . PRO A 1 121 ? -16.063 14.688 25.386 1.00 76.50 121 PRO A CA 1
ATOM 935 C C . PRO A 1 121 ? -14.723 14.910 24.678 1.00 76.50 121 PRO A C 1
ATOM 937 O O . PRO A 1 121 ? -14.670 15.440 23.567 1.00 76.50 121 PRO A O 1
ATOM 940 N N . TRP A 1 122 ? -13.637 14.450 25.296 1.00 82.44 122 TRP A N 1
ATOM 941 C CA . TRP A 1 122 ? -12.311 14.404 24.677 1.00 82.44 122 TRP A CA 1
ATOM 942 C C . TRP A 1 122 ? -12.028 12.984 24.189 1.00 82.44 122 TRP A C 1
ATOM 944 O O . TRP A 1 122 ? -12.511 12.006 24.757 1.00 82.44 122 TRP A O 1
ATOM 954 N N . THR A 1 123 ? -11.256 12.838 23.115 1.00 86.00 123 THR A N 1
ATOM 955 C CA . THR A 1 123 ? -10.805 11.526 22.629 1.00 86.00 123 THR A CA 1
ATOM 956 C C . THR A 1 123 ? -9.312 11.576 22.357 1.00 86.00 123 THR A C 1
ATOM 958 O O . THR A 1 123 ? -8.850 12.406 21.577 1.00 86.00 123 THR A O 1
ATOM 961 N N . LEU A 1 124 ? -8.558 10.669 22.973 1.00 88.50 124 LEU A N 1
ATOM 962 C CA . LEU A 1 124 ? -7.143 10.481 22.680 1.00 88.50 124 LEU A CA 1
ATOM 963 C C . LEU A 1 124 ? -7.005 9.530 21.486 1.00 88.50 124 LEU A C 1
ATOM 965 O O . LEU A 1 124 ? -7.498 8.404 21.530 1.00 88.50 124 LEU A O 1
ATOM 969 N N . ALA A 1 125 ? -6.332 9.968 20.423 1.00 90.69 125 ALA A N 1
ATOM 970 C CA . ALA A 1 125 ? -6.053 9.146 19.250 1.00 90.69 125 ALA A CA 1
ATOM 971 C C . ALA A 1 125 ? -4.551 8.858 19.148 1.00 90.69 125 ALA A C 1
ATOM 973 O O . ALA A 1 125 ? -3.764 9.764 18.891 1.00 90.69 125 ALA A O 1
ATOM 974 N N . LEU A 1 126 ? -4.160 7.596 19.310 1.00 91.31 126 LEU A N 1
ATOM 975 C CA . LEU A 1 126 ? -2.784 7.140 19.130 1.00 91.31 126 LEU A CA 1
ATOM 976 C C . LEU A 1 126 ? -2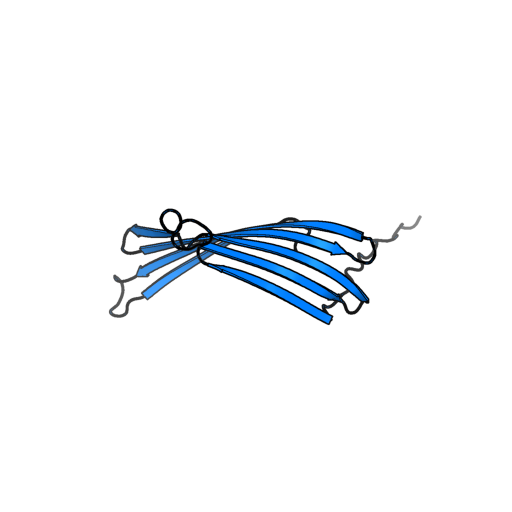.665 6.403 17.799 1.00 91.31 126 LEU A C 1
ATOM 978 O O . LEU A 1 126 ? -3.473 5.525 17.498 1.00 91.31 126 LEU A O 1
ATOM 982 N N . GLN A 1 127 ? -1.667 6.756 16.993 1.00 93.38 127 GLN A N 1
ATOM 983 C CA . GLN A 1 127 ? -1.369 6.076 15.737 1.00 93.38 127 GLN A CA 1
ATOM 984 C C . GLN A 1 127 ? 0.090 5.635 15.727 1.00 93.38 127 GLN A C 1
ATOM 986 O O . GLN A 1 127 ? 0.999 6.452 15.842 1.00 93.38 127 GLN A O 1
ATOM 991 N N . HIS A 1 128 ? 0.302 4.339 15.532 1.00 92.44 128 HIS A N 1
ATOM 992 C CA . HIS A 1 128 ? 1.617 3.723 15.418 1.00 92.44 128 HIS A CA 1
ATOM 993 C C . HIS A 1 128 ? 1.744 3.118 14.030 1.00 92.44 128 HIS A C 1
ATOM 995 O O . HIS A 1 128 ? 0.825 2.444 13.569 1.00 92.44 128 HIS A O 1
ATOM 1001 N N . THR A 1 129 ? 2.862 3.365 13.354 1.00 93.00 129 THR A N 1
ATOM 1002 C CA . THR A 1 129 ? 3.157 2.751 12.057 1.00 93.00 129 THR A CA 1
ATOM 1003 C C . THR A 1 129 ? 4.531 2.119 12.119 1.00 93.00 129 THR A C 1
ATOM 1005 O O . THR A 1 129 ? 5.515 2.804 12.380 1.00 93.00 129 THR A O 1
ATOM 1008 N N . LEU A 1 130 ? 4.580 0.814 11.884 1.00 93.50 130 LEU A N 1
ATOM 1009 C CA . LEU A 1 130 ? 5.815 0.081 11.669 1.00 93.50 130 LEU A CA 1
ATOM 1010 C C . LEU A 1 130 ? 5.927 -0.198 10.176 1.00 93.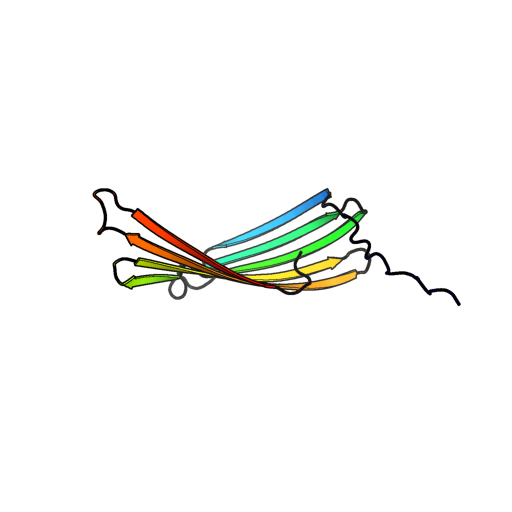50 130 LEU A C 1
ATOM 1012 O O . LEU A 1 130 ? 5.019 -0.799 9.605 1.00 93.50 130 LEU A O 1
ATOM 1016 N N . THR A 1 131 ? 7.032 0.212 9.562 1.00 92.69 131 THR A N 1
ATOM 1017 C CA . THR A 1 131 ? 7.318 -0.052 8.150 1.00 92.69 131 THR A CA 1
ATOM 1018 C C . THR A 1 131 ? 8.688 -0.697 8.042 1.00 92.69 131 THR A C 1
ATOM 1020 O O . THR A 1 131 ? 9.663 -0.184 8.586 1.00 92.69 131 THR A O 1
ATOM 1023 N N . THR A 1 132 ? 8.759 -1.812 7.327 1.00 92.44 132 THR A N 1
ATOM 1024 C CA . THR A 1 132 ? 10.008 -2.469 6.942 1.00 92.44 132 THR A CA 1
ATOM 1025 C C . THR A 1 132 ? 10.060 -2.585 5.427 1.00 92.44 132 THR A C 1
ATOM 1027 O O . THR A 1 132 ? 9.034 -2.817 4.784 1.00 92.44 132 THR A O 1
ATOM 1030 N N . ALA A 1 133 ? 11.234 -2.377 4.841 1.00 91.69 133 ALA A N 1
ATOM 1031 C CA . ALA A 1 133 ? 11.413 -2.396 3.401 1.00 91.69 133 ALA A CA 1
ATOM 1032 C C . ALA A 1 133 ? 12.815 -2.863 3.015 1.00 91.69 133 ALA A C 1
ATOM 1034 O O . ALA A 1 133 ? 13.790 -2.655 3.738 1.00 91.69 133 ALA A O 1
ATOM 1035 N N . THR A 1 134 ? 12.923 -3.465 1.837 1.00 88.56 134 THR A N 1
ATOM 1036 C CA . THR A 1 134 ? 14.216 -3.712 1.194 1.00 88.56 134 THR A CA 1
ATOM 1037 C C . THR A 1 134 ? 14.887 -2.394 0.814 1.00 88.56 134 THR A C 1
ATOM 1039 O O . THR A 1 134 ? 14.203 -1.444 0.444 1.00 88.56 134 THR A O 1
ATOM 1042 N N . ARG A 1 135 ? 16.225 -2.363 0.773 1.00 81.31 135 ARG A N 1
ATOM 1043 C CA . ARG A 1 135 ? 17.006 -1.175 0.363 1.00 81.31 135 ARG A CA 1
ATOM 1044 C C . ARG A 1 135 ? 16.693 -0.655 -1.046 1.00 81.31 135 ARG A C 1
ATOM 1046 O O . ARG A 1 135 ? 17.010 0.482 -1.348 1.00 81.31 135 ARG A O 1
ATOM 1053 N N . ALA A 1 136 ? 16.106 -1.490 -1.900 1.00 76.38 136 ALA A N 1
ATOM 1054 C CA . ALA A 1 136 ? 15.744 -1.148 -3.272 1.00 76.38 136 ALA A CA 1
ATOM 1055 C C . ALA A 1 136 ? 14.389 -0.420 -3.398 1.00 76.38 136 ALA A C 1
ATOM 1057 O O . ALA A 1 136 ? 13.917 -0.232 -4.520 1.00 76.38 136 ALA A O 1
ATOM 1058 N N . LEU A 1 137 ? 13.746 -0.059 -2.278 1.00 74.12 137 LEU A N 1
ATOM 1059 C CA . LEU A 1 137 ? 12.508 0.718 -2.299 1.00 74.12 137 LEU A CA 1
ATOM 1060 C C . LEU A 1 137 ? 12.777 2.107 -2.920 1.00 74.12 137 LEU A C 1
ATOM 1062 O O . LEU A 1 137 ? 13.731 2.754 -2.486 1.00 74.12 137 LEU A O 1
ATOM 1066 N N . PRO A 1 138 ? 11.996 2.535 -3.931 1.00 61.41 138 PRO A N 1
ATOM 1067 C CA . PRO A 1 138 ? 12.107 3.871 -4.519 1.00 61.41 138 PRO A CA 1
ATOM 1068 C C . PRO A 1 138 ? 11.611 4.981 -3.584 1.00 61.41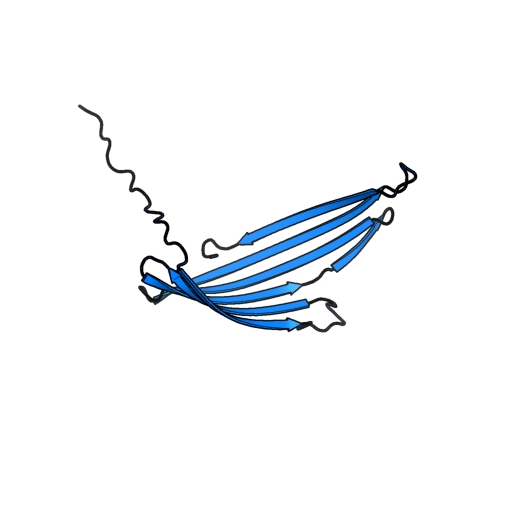 138 PRO A C 1
ATOM 1070 O O . PRO A 1 138 ? 10.785 4.688 -2.686 1.00 61.41 138 PRO A O 1
#

Sequence (138 aa):
NMKEEGDVAKDDYDTDDLLDRKGASVELRNPIDPNRIRHSSLRACVERTYTKGGRHESIGSATLRLGPFRRDLPLDARSNVQGSITGGTRLSESNFKVLPFTSVSATTRQLFPLSSISDQPWTLALQHTLTTATRALP